Protein AF-A0A1A6GD52-F1 (afdb_monomer_lite)

Radius of gyration: 13.11 Å; chains: 1; bounding box: 26×24×34 Å

Secondary structure (DSSP, 8-state):
-GGGHHHHHHHHHHH-TTSPPP-EEEEE-TT-GGG--S-HHHHHHHHHHHT-EEEEE-TTTT-

InterPro domains:
  IPR001806 Small GTPase [PF00071] (1-62)
  IPR001806 Small GTPase [PS51421] (1-63)
  IPR027417 P-loop containing nucleoside triphosphate hydrolase [G3DSA:3.40.50.300] (1-63)
  IPR027417 P-loop containing nucleoside triphosphate hydrolase [SSF52540] (1-61)
  IPR050209 Membrane trafficking Rab GTPases [PTHR47979] (1-62)

pLDDT: mean 92.41, std 5.64, range [77.62, 97.75]

Sequence (63 aa):
SFQNVHEWLEETKVHIQPYQIVFVLVGHKCDLDTQRQVTCHEAEKLVAAYGMKYIETSARDAI

Organism: Neotoma lepida (NCBI:txid56216)

Structure (mmCIF, N/CA/C/O backbone):
data_AF-A0A1A6GD52-F1
#
_entry.id   AF-A0A1A6GD52-F1
#
loop_
_atom_site.group_PDB
_atom_site.id
_atom_site.type_symbol
_atom_site.label_atom_id
_atom_site.label_alt_id
_atom_site.label_comp_id
_atom_site.label_asym_id
_atom_site.label_entity_id
_atom_site.label_seq_id
_atom_site.pdbx_PDB_ins_code
_atom_site.Cartn_x
_atom_site.Cartn_y
_atom_site.Cartn_z
_atom_site.occupancy
_atom_site.B_iso_or_equiv
_atom_site.auth_seq_id
_atom_site.auth_comp_id
_atom_site.auth_asym_id
_atom_site.auth_atom_id
_atom_site.pdbx_PDB_model_num
ATOM 1 N N . SER A 1 1 ? 8.293 6.472 5.053 1.00 79.88 1 SER A N 1
ATOM 2 C CA . SER A 1 1 ? 8.105 5.312 4.148 1.00 79.88 1 SER A CA 1
ATOM 3 C C . SER A 1 1 ? 7.184 4.308 4.839 1.00 79.88 1 SER A C 1
ATOM 5 O O . SER A 1 1 ? 6.731 4.615 5.934 1.00 79.88 1 SER A O 1
ATOM 7 N N . PHE A 1 2 ? 6.861 3.161 4.228 1.00 94.12 2 PHE A N 1
ATOM 8 C CA . PHE A 1 2 ? 5.812 2.238 4.703 1.00 94.12 2 PHE A CA 1
ATOM 9 C C . PHE A 1 2 ? 5.874 1.877 6.201 1.00 94.12 2 PHE A C 1
ATOM 11 O O . PHE A 1 2 ? 4.848 1.912 6.869 1.00 94.12 2 PHE A O 1
ATOM 18 N N . GLN A 1 3 ? 7.068 1.641 6.757 1.00 94.25 3 GLN A N 1
ATOM 19 C CA . GLN A 1 3 ? 7.253 1.329 8.185 1.00 94.25 3 GLN A CA 1
ATOM 20 C C . GLN A 1 3 ? 6.748 2.433 9.127 1.00 94.25 3 GLN A C 1
ATOM 22 O O . GLN A 1 3 ? 6.226 2.139 10.197 1.00 94.25 3 GLN A O 1
ATOM 27 N N . ASN A 1 4 ? 6.828 3.696 8.706 1.00 95.06 4 ASN A N 1
ATOM 28 C CA . ASN A 1 4 ? 6.439 4.830 9.540 1.00 95.06 4 ASN A CA 1
ATOM 29 C C . ASN A 1 4 ? 4.925 5.073 9.504 1.00 95.06 4 ASN A C 1
ATOM 31 O O . ASN A 1 4 ? 4.427 5.847 10.306 1.00 95.06 4 ASN A O 1
ATOM 35 N N . VAL A 1 5 ? 4.165 4.441 8.599 1.00 94.19 5 VAL A N 1
ATOM 36 C CA . VAL A 1 5 ? 2.722 4.712 8.441 1.00 94.19 5 VAL A CA 1
ATOM 37 C C . VAL A 1 5 ? 1.967 4.550 9.764 1.00 94.19 5 VAL A C 1
ATOM 39 O O . VAL A 1 5 ? 1.069 5.335 10.046 1.00 94.19 5 VAL A O 1
ATOM 42 N N . HIS A 1 6 ? 2.363 3.584 10.597 1.00 90.88 6 HIS A N 1
ATOM 43 C CA . HIS A 1 6 ? 1.789 3.410 11.930 1.00 90.88 6 HIS A CA 1
ATOM 44 C C . HIS A 1 6 ? 1.944 4.664 12.804 1.00 90.88 6 HIS A C 1
ATOM 46 O O . HIS A 1 6 ? 0.954 5.157 13.337 1.00 90.88 6 HIS A O 1
ATOM 52 N N . GLU A 1 7 ? 3.157 5.210 12.898 1.00 92.88 7 GLU A N 1
ATOM 53 C CA . GLU A 1 7 ? 3.447 6.397 13.712 1.00 92.88 7 GLU A CA 1
ATOM 54 C C . GLU A 1 7 ? 2.631 7.608 13.244 1.00 92.88 7 GLU A C 1
ATOM 56 O O . GLU A 1 7 ? 2.066 8.327 14.062 1.00 92.88 7 GLU A O 1
ATOM 61 N N . TRP A 1 8 ? 2.486 7.785 11.928 1.00 92.19 8 TRP A N 1
ATOM 62 C CA . TRP A 1 8 ? 1.739 8.903 11.341 1.00 92.19 8 TRP A CA 1
ATOM 63 C C . TRP A 1 8 ? 0.237 8.802 11.635 1.00 92.19 8 TRP A C 1
ATOM 65 O O . TRP A 1 8 ? -0.429 9.809 11.891 1.00 92.19 8 TRP A O 1
ATOM 75 N N . LEU A 1 9 ? -0.314 7.583 11.626 1.00 89.50 9 LEU A N 1
ATOM 76 C CA . LEU A 1 9 ? -1.709 7.347 12.002 1.00 89.50 9 LEU A CA 1
ATOM 77 C C . LEU A 1 9 ? -1.949 7.666 13.479 1.00 89.50 9 LEU A C 1
ATOM 79 O O . LEU A 1 9 ? -2.942 8.321 13.798 1.00 89.50 9 LEU A O 1
ATOM 83 N N . GLU A 1 10 ? -1.056 7.233 14.369 1.00 88.69 10 GLU A N 1
ATOM 84 C CA . GLU A 1 10 ? -1.174 7.516 15.803 1.00 88.69 10 GLU A CA 1
ATOM 85 C C . GLU A 1 10 ? -1.019 9.010 16.107 1.00 88.69 10 GLU A C 1
ATOM 87 O O . GLU A 1 10 ? -1.842 9.573 16.831 1.00 88.69 10 GLU A O 1
ATOM 92 N N . GLU A 1 11 ? -0.048 9.686 15.488 1.00 89.62 11 GLU A N 1
ATOM 93 C CA . GLU A 1 11 ? 0.136 11.135 15.630 1.00 89.62 11 GLU A CA 1
ATOM 94 C C . GLU A 1 11 ? -1.123 11.902 15.205 1.00 89.62 11 GLU A C 1
ATOM 96 O O . GLU A 1 11 ? -1.569 12.822 15.897 1.00 89.62 11 GLU A O 1
ATOM 101 N N . THR A 1 12 ? -1.754 11.492 14.102 1.00 86.88 12 THR A N 1
ATOM 102 C CA . THR A 1 12 ? -2.942 12.189 13.607 1.00 86.88 12 THR A CA 1
ATOM 103 C C . THR A 1 12 ? -4.140 12.000 14.541 1.00 86.88 12 THR A C 1
ATOM 105 O O . THR A 1 12 ? -4.868 12.959 14.783 1.00 86.88 12 THR A O 1
ATOM 108 N N . LYS A 1 13 ? -4.329 10.816 15.145 1.00 82.75 13 LYS A N 1
ATOM 109 C CA . LYS A 1 13 ? -5.442 10.547 16.084 1.00 82.75 13 LYS A CA 1
ATOM 110 C C . LYS A 1 13 ? -5.466 11.482 17.297 1.00 82.75 13 LYS A C 1
ATOM 112 O O . LYS A 1 13 ? -6.548 11.780 17.803 1.00 82.75 13 LYS A O 1
ATOM 117 N N . VAL A 1 14 ? -4.303 11.952 17.753 1.00 84.94 14 VAL A N 1
ATOM 118 C CA . VAL A 1 14 ? -4.185 12.847 18.919 1.00 84.94 14 VAL A CA 1
ATOM 119 C C . VAL A 1 14 ? -4.695 14.262 18.616 1.00 84.94 14 VAL A C 1
ATOM 121 O O . VAL A 1 14 ? -5.212 14.932 19.506 1.00 84.94 14 VAL A O 1
ATOM 124 N N . HIS A 1 15 ? -4.612 14.712 17.362 1.00 82.44 15 HIS A N 1
ATOM 125 C CA . HIS A 1 15 ? -4.824 16.119 16.995 1.00 82.44 15 HIS A CA 1
ATOM 126 C C . HIS A 1 15 ? -6.209 16.436 16.410 1.00 82.44 15 HIS A C 1
ATOM 128 O O . HIS A 1 15 ? -6.489 17.590 16.094 1.00 82.44 15 HIS A O 1
ATOM 134 N N . ILE A 1 16 ? -7.070 15.432 16.229 1.00 83.62 16 ILE A N 1
ATOM 135 C CA . ILE A 1 16 ? -8.239 15.537 15.330 1.00 83.62 16 ILE A CA 1
ATOM 136 C C . ILE A 1 16 ? -9.589 15.442 16.043 1.00 83.62 16 ILE A C 1
ATOM 138 O O . ILE A 1 16 ? -10.637 15.485 15.402 1.00 83.62 16 ILE A O 1
ATOM 142 N N . GLN A 1 17 ? -9.580 15.359 17.374 1.00 78.50 17 GLN A N 1
ATOM 143 C CA . GLN A 1 17 ? -10.800 15.397 18.177 1.00 78.50 17 GLN A CA 1
ATOM 144 C C . GLN A 1 17 ? -11.542 16.734 17.978 1.00 78.50 17 GLN A C 1
ATOM 146 O O . GLN A 1 17 ? -10.900 17.786 17.964 1.00 78.50 17 GLN A O 1
ATOM 151 N N . PRO A 1 18 ? -12.884 16.733 17.849 1.00 82.94 18 PRO A N 1
ATOM 152 C CA . PRO A 1 18 ? -13.806 15.599 18.003 1.00 82.94 18 PRO A CA 1
ATOM 153 C C . PRO A 1 18 ? -14.160 14.871 16.687 1.00 82.94 18 PRO A C 1
ATOM 155 O O . PRO A 1 18 ? -15.087 14.062 16.669 1.00 82.94 18 PRO A O 1
ATOM 158 N N . TYR A 1 19 ? -13.501 15.181 15.569 1.00 83.62 19 TYR A N 1
ATOM 159 C CA . TYR A 1 19 ? -13.907 14.696 14.249 1.00 83.62 19 TYR A CA 1
ATOM 160 C C . TYR A 1 19 ? -13.273 13.349 13.894 1.00 83.62 19 TYR A C 1
ATOM 162 O O . TYR A 1 19 ? -12.107 13.077 14.175 1.00 83.62 19 TYR A O 1
ATOM 170 N N . GLN A 1 20 ? -14.044 12.510 13.203 1.00 78.25 20 GLN A N 1
ATOM 171 C CA . GLN A 1 20 ? -13.533 11.278 12.615 1.00 78.25 20 GLN A CA 1
ATOM 172 C C . GLN A 1 20 ? -12.927 11.572 11.239 1.00 78.25 20 GLN A C 1
ATOM 174 O O . GLN A 1 20 ? -13.625 12.042 10.339 1.00 78.25 20 GLN A O 1
ATOM 179 N N . ILE A 1 21 ? -11.639 11.272 11.061 1.00 85.19 21 ILE A N 1
ATOM 180 C CA . ILE A 1 21 ? -10.967 11.378 9.761 1.00 85.19 21 ILE A CA 1
ATOM 181 C C . ILE A 1 21 ? -11.079 10.059 9.005 1.00 85.19 21 ILE A C 1
ATOM 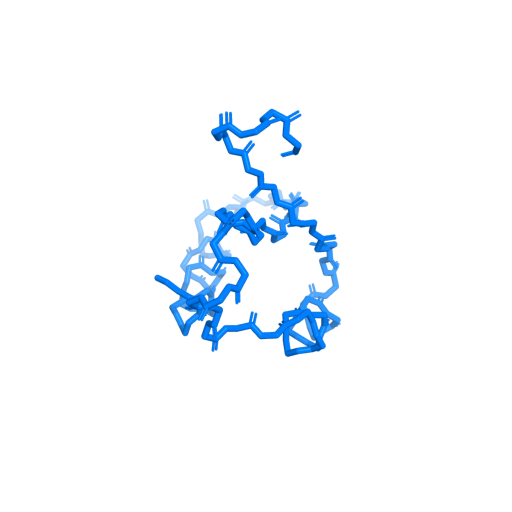183 O O . ILE A 1 21 ? -10.854 8.980 9.555 1.00 85.19 21 ILE A O 1
ATOM 187 N N . VAL A 1 22 ? -11.396 10.166 7.717 1.00 87.62 22 VAL A N 1
ATOM 188 C CA . VAL A 1 22 ? -11.340 9.053 6.772 1.00 87.62 22 VAL A CA 1
ATOM 189 C C . VAL A 1 22 ? -9.971 9.062 6.104 1.00 87.62 22 VAL A C 1
ATOM 191 O O . VAL A 1 22 ? -9.614 10.026 5.430 1.00 87.62 22 VAL A O 1
ATOM 194 N N . PHE A 1 23 ? -9.218 7.980 6.276 1.00 91.56 23 PHE A N 1
ATOM 195 C CA . PHE A 1 23 ? -7.900 7.817 5.672 1.00 91.56 23 PHE A CA 1
ATOM 196 C C . PHE A 1 23 ? -7.930 6.861 4.481 1.00 91.56 23 PHE A C 1
ATOM 198 O O . PHE A 1 23 ? -8.680 5.880 4.446 1.00 91.56 23 PHE A O 1
ATOM 205 N N . VAL A 1 24 ? -7.041 7.129 3.528 1.00 94.75 24 VAL A N 1
ATOM 206 C CA . VAL A 1 24 ? -6.683 6.224 2.435 1.00 94.75 24 VAL A CA 1
ATOM 207 C C . VAL A 1 24 ? -5.163 6.124 2.409 1.00 94.75 24 VAL A C 1
ATOM 209 O O . VAL A 1 24 ? -4.475 7.144 2.386 1.00 94.75 24 VAL A O 1
ATOM 212 N N . LEU A 1 25 ? -4.633 4.903 2.421 1.00 96.69 25 LEU A N 1
ATOM 213 C CA . LEU A 1 25 ? -3.210 4.658 2.232 1.00 96.69 25 LEU A CA 1
ATOM 214 C C . LEU A 1 25 ? -2.887 4.681 0.736 1.00 96.69 25 LEU A C 1
ATOM 216 O O . LEU A 1 25 ? -3.519 3.971 -0.046 1.00 96.69 25 LEU A O 1
ATOM 220 N N . VAL A 1 26 ? -1.878 5.461 0.353 1.00 97.25 26 VAL A N 1
ATOM 221 C CA . VAL A 1 26 ? -1.431 5.587 -1.038 1.00 97.25 26 VAL A CA 1
ATOM 222 C C . VAL A 1 26 ? -0.036 4.981 -1.193 1.00 97.25 26 VAL A C 1
ATOM 224 O O . VAL A 1 26 ? 0.949 5.510 -0.674 1.00 97.25 26 VAL A O 1
ATOM 227 N N . GLY A 1 27 ? 0.052 3.865 -1.915 1.00 97.00 2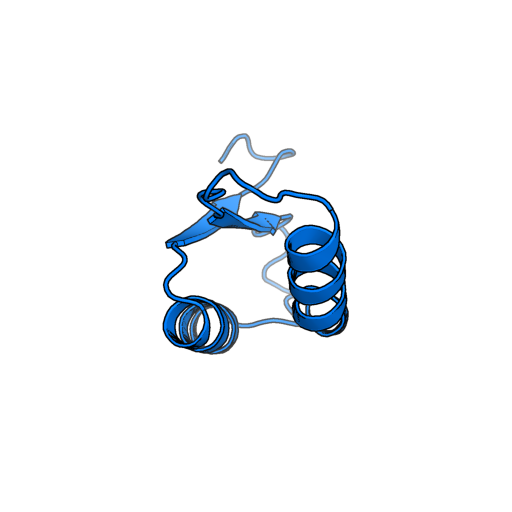7 GLY A N 1
ATOM 228 C CA . GLY A 1 27 ? 1.298 3.245 -2.360 1.00 97.00 27 GLY A CA 1
ATOM 229 C C . GLY A 1 27 ? 1.836 3.958 -3.595 1.00 97.00 27 GLY A C 1
ATOM 230 O O . GLY A 1 27 ? 1.540 3.571 -4.719 1.00 97.00 27 GLY A O 1
ATOM 231 N N . HIS A 1 28 ? 2.591 5.033 -3.390 1.00 96.81 28 HIS A N 1
ATOM 232 C CA . HIS A 1 28 ? 3.107 5.844 -4.491 1.00 96.81 28 HIS A CA 1
ATOM 233 C C . HIS A 1 28 ? 4.356 5.222 -5.146 1.00 96.81 28 HIS A C 1
ATOM 235 O O . HIS A 1 28 ? 5.146 4.554 -4.476 1.00 96.81 28 HIS A O 1
ATOM 241 N N . LYS A 1 29 ? 4.589 5.557 -6.422 1.00 96.88 29 LYS A N 1
ATOM 242 C CA . LYS A 1 29 ? 5.682 5.057 -7.279 1.00 96.88 29 LYS A CA 1
ATOM 243 C C . LYS A 1 29 ? 5.522 3.593 -7.698 1.00 96.88 29 LYS A C 1
ATOM 245 O O . LYS A 1 29 ? 6.515 2.873 -7.806 1.00 96.88 29 LYS A O 1
ATOM 250 N N . CYS A 1 30 ? 4.290 3.141 -7.933 1.00 96.31 30 CYS A N 1
ATOM 251 C CA . CYS A 1 30 ? 4.041 1.774 -8.410 1.00 96.31 30 CYS A CA 1
ATOM 252 C C . CYS A 1 30 ? 4.696 1.480 -9.774 1.00 96.31 30 CYS A C 1
ATOM 254 O O . CYS A 1 30 ? 4.943 0.328 -10.113 1.00 96.31 30 CYS A O 1
ATOM 256 N N . ASP A 1 31 ? 5.075 2.527 -10.507 1.00 97.00 31 ASP A N 1
ATOM 257 C CA . ASP A 1 31 ? 5.842 2.479 -11.749 1.00 97.00 31 ASP A CA 1
ATOM 258 C C . ASP A 1 31 ? 7.292 1.968 -11.605 1.00 97.00 31 ASP A C 1
ATOM 260 O O . ASP A 1 31 ? 7.945 1.649 -12.602 1.00 97.00 31 ASP A O 1
ATOM 264 N N . LEU A 1 32 ? 7.807 1.881 -10.373 1.00 96.31 32 LEU A N 1
ATOM 265 C CA . LEU A 1 32 ? 9.117 1.312 -10.042 1.00 96.31 32 LEU A CA 1
ATOM 266 C C . LEU A 1 32 ? 8.998 -0.142 -9.558 1.00 96.31 32 LEU A C 1
ATOM 268 O O . LEU A 1 32 ? 9.629 -0.521 -8.571 1.00 96.31 32 LEU A O 1
ATOM 272 N N . ASP A 1 33 ? 8.201 -0.965 -10.241 1.00 94.62 33 ASP A N 1
ATOM 273 C CA . ASP A 1 33 ? 7.881 -2.332 -9.803 1.00 94.62 33 ASP A CA 1
ATOM 274 C C . ASP A 1 33 ? 9.124 -3.219 -9.595 1.00 94.62 33 ASP A C 1
ATOM 276 O O . ASP A 1 33 ? 9.224 -3.948 -8.611 1.00 94.62 33 ASP A O 1
ATOM 280 N N . THR A 1 34 ? 10.154 -3.071 -10.433 1.00 96.94 34 THR A N 1
ATOM 281 C CA . THR A 1 34 ? 11.422 -3.813 -10.281 1.00 96.94 34 THR A CA 1
ATOM 282 C C . THR A 1 34 ? 12.224 -3.423 -9.034 1.00 96.94 34 THR A C 1
ATOM 284 O O . THR A 1 34 ? 13.128 -4.152 -8.634 1.00 96.94 34 THR A O 1
ATOM 287 N N . GLN A 1 35 ? 11.909 -2.283 -8.413 1.00 97.31 35 GLN A N 1
ATOM 288 C CA . GLN A 1 35 ? 12.518 -1.793 -7.173 1.00 97.31 35 GLN A CA 1
ATOM 289 C C . GLN A 1 35 ? 11.560 -1.898 -5.977 1.00 97.31 35 GLN A C 1
ATOM 291 O O . GLN A 1 35 ? 11.863 -1.377 -4.899 1.00 97.31 35 GLN A O 1
ATOM 296 N N . ARG A 1 36 ? 10.408 -2.560 -6.145 1.00 97.25 36 ARG A N 1
ATOM 297 C CA . ARG A 1 36 ? 9.381 -2.706 -5.115 1.00 97.25 36 ARG A CA 1
ATOM 298 C C . ARG A 1 36 ? 9.957 -3.344 -3.849 1.00 97.25 36 ARG A C 1
ATOM 300 O O . ARG A 1 36 ? 10.497 -4.443 -3.876 1.00 97.25 36 ARG A O 1
ATOM 307 N N . GLN A 1 37 ? 9.798 -2.641 -2.728 1.00 97.62 37 GLN A N 1
ATOM 308 C CA . GLN A 1 37 ? 10.159 -3.121 -1.383 1.00 97.62 37 GLN A CA 1
ATOM 309 C C . GLN A 1 37 ? 8.935 -3.450 -0.524 1.00 97.62 37 GLN A C 1
ATOM 311 O O . GLN A 1 37 ? 9.077 -4.002 0.558 1.00 97.62 37 GLN A O 1
ATOM 316 N N . VAL A 1 38 ? 7.748 -3.058 -0.994 1.00 97.38 38 VAL A N 1
ATOM 317 C CA . VAL A 1 38 ? 6.473 -3.218 -0.298 1.00 97.38 38 VAL A CA 1
ATOM 318 C C . VAL A 1 38 ? 5.487 -3.811 -1.295 1.00 97.38 38 VAL A C 1
ATOM 320 O O . VAL A 1 38 ? 5.172 -3.219 -2.329 1.00 97.38 38 VAL A O 1
ATOM 323 N N . THR A 1 39 ? 5.058 -5.026 -1.016 1.00 96.88 39 THR A N 1
ATOM 324 C CA . THR A 1 39 ? 4.045 -5.773 -1.750 1.00 96.88 39 THR A CA 1
ATOM 325 C C . THR A 1 39 ? 2.655 -5.163 -1.558 1.00 96.88 39 THR A C 1
ATOM 327 O O . THR A 1 39 ? 2.370 -4.483 -0.575 1.00 96.88 39 THR A O 1
ATOM 330 N N . CYS A 1 40 ? 1.745 -5.436 -2.490 1.00 95.38 40 CYS A N 1
ATOM 331 C CA . CYS A 1 40 ? 0.347 -5.041 -2.312 1.00 95.38 40 CYS A CA 1
ATOM 332 C C . CYS A 1 40 ? -0.262 -5.732 -1.075 1.00 95.38 40 CYS A C 1
ATOM 334 O O . CYS A 1 40 ? -0.902 -5.091 -0.247 1.00 95.38 40 CYS A O 1
ATOM 336 N N . HIS A 1 41 ? 0.039 -7.020 -0.877 1.00 96.56 41 HIS A N 1
ATOM 337 C CA . HIS A 1 41 ? -0.515 -7.815 0.219 1.00 96.56 41 HIS A CA 1
ATOM 338 C C . HIS A 1 41 ? -0.167 -7.273 1.616 1.00 96.56 41 HIS A C 1
ATOM 340 O O . HIS A 1 41 ? -1.019 -7.244 2.504 1.00 96.56 41 HIS A O 1
ATOM 346 N N . GLU A 1 42 ? 1.075 -6.834 1.845 1.00 96.31 42 GLU A N 1
ATOM 347 C CA . GLU A 1 42 ? 1.447 -6.268 3.148 1.00 96.31 42 GLU A CA 1
ATOM 348 C C . GLU A 1 42 ? 0.767 -4.916 3.407 1.00 96.31 42 GLU A C 1
ATOM 350 O O . GLU A 1 42 ? 0.349 -4.648 4.537 1.00 96.31 42 GLU A O 1
ATOM 355 N N . ALA A 1 43 ? 0.584 -4.096 2.368 1.00 96.25 43 ALA A N 1
ATOM 356 C CA . ALA A 1 43 ? -0.134 -2.833 2.470 1.00 96.25 43 ALA A CA 1
ATOM 357 C C . ALA A 1 43 ? -1.635 -3.046 2.713 1.00 96.25 43 ALA A C 1
ATOM 359 O O . ALA A 1 43 ? -2.214 -2.391 3.581 1.00 96.25 43 ALA A O 1
ATOM 360 N N . GLU A 1 44 ? -2.248 -4.015 2.028 1.00 95.94 44 GLU A N 1
ATOM 361 C CA . GLU A 1 44 ? -3.631 -4.446 2.257 1.00 95.94 44 GLU A CA 1
ATOM 362 C C . GLU A 1 44 ? -3.843 -4.933 3.693 1.00 95.94 44 GLU A C 1
ATOM 364 O O . GLU A 1 44 ? -4.796 -4.532 4.364 1.00 95.94 44 GLU A O 1
ATOM 369 N N . LYS A 1 45 ? -2.916 -5.750 4.206 1.00 96.25 45 LYS A N 1
ATOM 370 C CA . LYS A 1 45 ? -2.952 -6.221 5.593 1.00 96.25 45 LYS A CA 1
ATOM 371 C C . LYS A 1 45 ? -2.882 -5.061 6.586 1.00 96.25 45 LYS A C 1
ATOM 373 O O . LYS A 1 45 ? -3.591 -5.082 7.593 1.00 96.25 45 LYS A O 1
ATOM 378 N N . LEU A 1 46 ? -2.054 -4.052 6.306 1.00 94.44 46 LEU A N 1
ATOM 379 C CA . LEU A 1 46 ? -1.962 -2.857 7.138 1.00 94.44 46 LEU A CA 1
ATOM 380 C C . LEU A 1 46 ? -3.293 -2.098 7.144 1.00 94.44 46 LEU A C 1
ATOM 382 O O . LEU A 1 46 ? -3.841 -1.856 8.215 1.00 94.44 46 LEU A O 1
ATOM 386 N N . VAL A 1 47 ? -3.854 -1.756 5.981 1.00 94.81 47 VAL A N 1
ATOM 387 C CA . VAL A 1 47 ? -5.103 -0.975 5.937 1.00 94.81 47 VAL A CA 1
ATOM 388 C C . VAL A 1 47 ? -6.295 -1.723 6.521 1.00 94.81 47 VAL A C 1
ATOM 390 O O . VAL A 1 47 ? -7.138 -1.087 7.151 1.00 94.81 47 VAL A O 1
ATOM 393 N N . ALA A 1 48 ? -6.337 -3.053 6.402 1.00 94.44 48 ALA A N 1
ATOM 394 C CA . ALA A 1 48 ? -7.361 -3.879 7.034 1.00 94.44 48 ALA A CA 1
ATOM 395 C C . ALA A 1 48 ? -7.332 -3.752 8.567 1.00 94.44 48 ALA A C 1
ATOM 397 O O . ALA A 1 48 ? -8.388 -3.657 9.189 1.00 94.44 48 ALA A O 1
ATOM 398 N N . ALA A 1 49 ? -6.143 -3.672 9.176 1.00 92.38 49 ALA A N 1
ATOM 399 C CA . ALA A 1 49 ? -5.995 -3.490 10.622 1.00 92.38 49 ALA A CA 1
ATOM 400 C C . ALA A 1 49 ? -6.493 -2.118 11.118 1.00 92.38 49 ALA A C 1
ATOM 402 O O . ALA A 1 49 ? -6.923 -2.001 12.263 1.00 92.38 49 ALA A O 1
ATOM 403 N N . TYR A 1 50 ? -6.467 -1.093 10.260 1.00 90.00 50 TYR A N 1
ATOM 404 C CA . TYR A 1 50 ? -6.923 0.266 10.586 1.00 90.00 50 TYR A CA 1
ATOM 405 C C . TYR A 1 50 ? -8.302 0.620 10.011 1.00 90.00 50 TYR A C 1
ATOM 407 O O . TYR A 1 50 ? -8.774 1.734 10.224 1.00 90.00 50 TYR A O 1
ATOM 415 N N . GLY A 1 51 ? -8.948 -0.286 9.270 1.00 91.31 51 GLY A N 1
ATOM 416 C CA . GLY A 1 51 ? -10.221 -0.009 8.595 1.00 91.31 51 GLY A CA 1
ATOM 417 C C . GLY A 1 51 ? -10.123 1.054 7.492 1.00 91.31 51 GLY A C 1
ATOM 418 O O . GLY A 1 51 ? -11.067 1.812 7.281 1.00 91.31 51 GLY A O 1
ATOM 419 N N . MET A 1 52 ? -8.981 1.138 6.807 1.00 94.25 52 MET A N 1
ATOM 420 C CA . MET A 1 52 ? -8.722 2.101 5.730 1.00 94.25 52 MET A CA 1
ATOM 421 C C . MET A 1 52 ? -8.803 1.441 4.348 1.00 94.25 52 MET A C 1
ATOM 423 O O . MET A 1 52 ? -8.825 0.217 4.221 1.00 94.25 52 MET A O 1
ATOM 427 N N . LYS A 1 53 ? -8.803 2.258 3.290 1.00 94.50 53 LYS A N 1
ATOM 428 C CA . LYS A 1 53 ? -8.624 1.783 1.907 1.00 94.50 53 LYS A CA 1
ATOM 429 C C . LYS A 1 53 ? -7.169 1.923 1.467 1.00 94.50 53 LYS A C 1
ATOM 431 O O . LYS A 1 53 ? -6.458 2.785 1.981 1.00 94.50 53 LYS A O 1
ATOM 436 N N . TYR A 1 54 ? -6.760 1.111 0.498 1.00 97.06 54 TYR A N 1
ATOM 437 C CA . TYR A 1 54 ? -5.446 1.171 -0.139 1.00 97.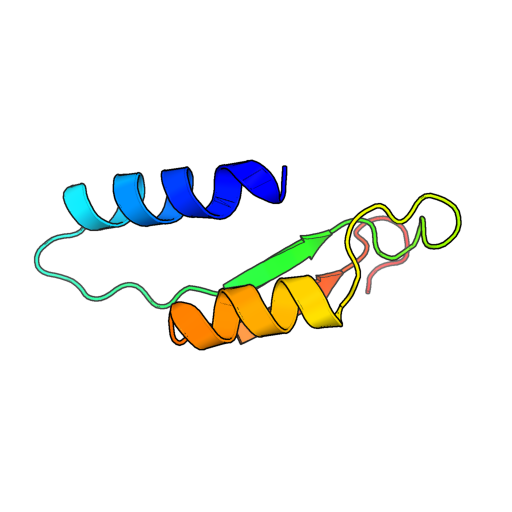06 54 TYR A CA 1
ATOM 438 C C . TYR A 1 54 ? -5.586 1.405 -1.646 1.00 97.06 54 TYR A C 1
ATOM 440 O O . TYR A 1 54 ? -6.498 0.862 -2.269 1.00 97.06 54 TYR A O 1
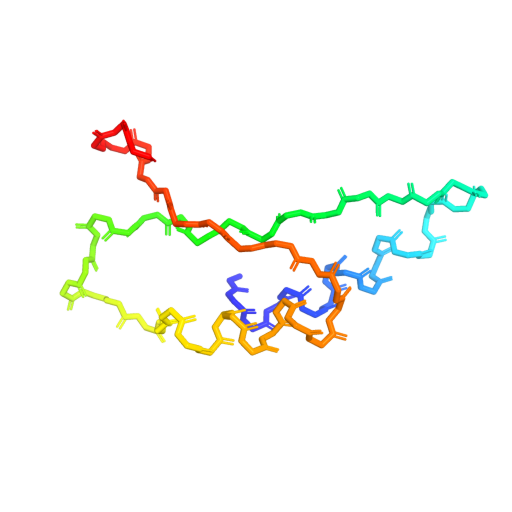ATOM 448 N N . ILE A 1 55 ? -4.695 2.217 -2.214 1.00 97.25 55 ILE A N 1
ATOM 449 C CA . ILE A 1 55 ? -4.553 2.429 -3.658 1.00 97.25 55 ILE A CA 1
ATOM 450 C C . ILE A 1 55 ? -3.073 2.588 -4.010 1.00 97.25 55 ILE A C 1
ATOM 452 O O . ILE A 1 55 ? -2.316 3.197 -3.254 1.00 97.25 55 ILE A O 1
ATOM 456 N N . GLU A 1 56 ? -2.66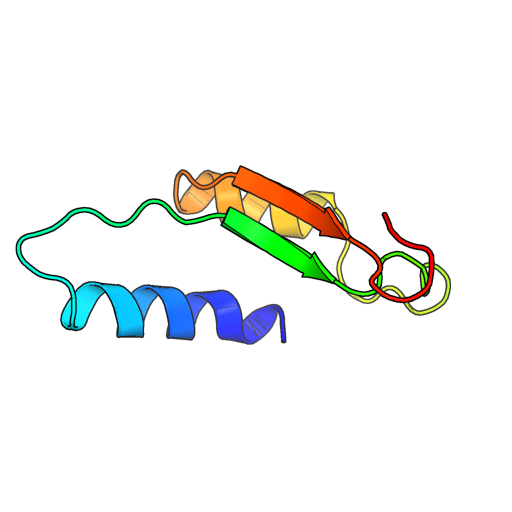4 2.065 -5.161 1.00 97.44 56 GLU A N 1
ATOM 457 C CA . GLU A 1 56 ? -1.341 2.310 -5.736 1.00 97.44 56 GLU A CA 1
ATOM 458 C C . GLU A 1 56 ? -1.416 3.387 -6.815 1.00 97.44 56 GLU A C 1
ATOM 460 O O . GLU A 1 56 ? -2.351 3.384 -7.611 1.00 97.44 56 GLU A O 1
ATOM 465 N N . THR A 1 57 ? -0.443 4.299 -6.837 1.00 97.75 57 THR A N 1
ATOM 466 C CA . THR A 1 57 ? -0.409 5.422 -7.786 1.00 97.75 57 THR A CA 1
ATOM 467 C C . THR A 1 57 ? 0.995 5.682 -8.327 1.00 97.75 57 THR A C 1
ATOM 469 O O . THR A 1 57 ? 2.012 5.405 -7.676 1.00 97.75 57 THR A O 1
ATOM 472 N N . SER A 1 58 ? 1.061 6.279 -9.513 1.00 97.50 58 SER A N 1
ATOM 473 C CA . SER A 1 58 ? 2.269 6.831 -10.111 1.00 97.50 58 SER A CA 1
ATOM 474 C C . SER A 1 58 ? 2.006 8.243 -10.614 1.00 97.50 58 SER A C 1
ATOM 476 O O . SER A 1 58 ? 1.316 8.453 -11.611 1.00 97.50 58 SER A O 1
ATOM 478 N N . ALA A 1 59 ? 2.652 9.228 -9.987 1.00 96.44 59 ALA A N 1
ATOM 479 C CA . ALA A 1 59 ? 2.668 10.582 -10.530 1.00 96.44 59 ALA A CA 1
ATOM 480 C C . ALA A 1 59 ? 3.397 10.673 -11.886 1.00 96.44 59 ALA A C 1
ATOM 482 O O . ALA A 1 59 ? 3.119 11.592 -12.652 1.00 96.44 59 ALA A O 1
ATOM 483 N N . ARG A 1 60 ? 4.329 9.752 -12.185 1.00 95.88 60 ARG A N 1
ATOM 484 C CA . ARG A 1 60 ? 5.080 9.736 -1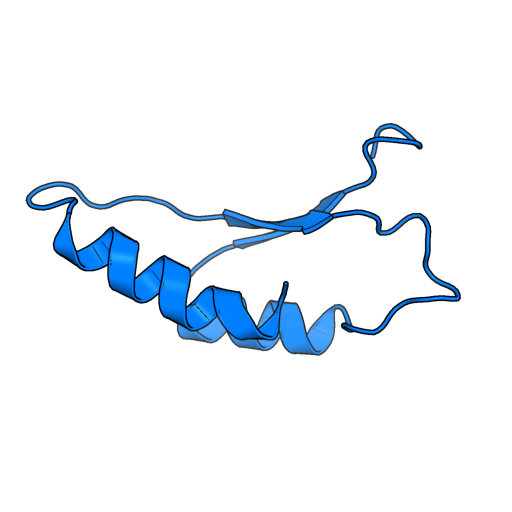3.452 1.00 95.88 60 ARG A CA 1
ATOM 485 C C . ARG A 1 60 ? 4.204 9.262 -14.605 1.00 95.88 60 ARG A C 1
ATOM 487 O O . ARG A 1 60 ? 4.172 9.909 -15.646 1.00 95.88 60 ARG A O 1
ATOM 494 N N . ASP A 1 61 ? 3.507 8.153 -14.387 1.00 95.50 61 ASP A N 1
ATOM 495 C CA . ASP A 1 61 ? 2.741 7.471 -15.430 1.00 95.50 61 ASP A CA 1
ATOM 496 C C . ASP A 1 61 ? 1.257 7.898 -15.424 1.00 95.50 61 ASP A C 1
ATOM 498 O O . ASP A 1 61 ? 0.486 7.461 -16.273 1.00 95.50 61 ASP A O 1
ATOM 502 N N . ALA A 1 62 ? 0.883 8.806 -14.509 1.00 89.69 62 ALA A N 1
ATOM 503 C CA . ALA A 1 62 ? -0.466 9.341 -14.307 1.00 89.69 62 ALA A CA 1
ATOM 504 C C . ALA A 1 62 ? -1.513 8.246 -14.031 1.00 89.69 62 ALA A C 1
ATOM 506 O O . ALA A 1 62 ? -2.558 8.184 -14.683 1.00 89.69 62 ALA A O 1
ATOM 507 N N . ILE A 1 63 ? -1.205 7.400 -13.042 1.00 77.62 63 ILE A N 1
ATOM 508 C CA . ILE A 1 63 ? -2.024 6.272 -12.561 1.00 77.62 63 ILE A CA 1
ATOM 509 C C . ILE A 1 63 ? -2.360 6.473 -11.085 1.00 77.62 63 ILE A C 1
ATOM 511 O O . ILE A 1 63 ? -1.466 6.940 -10.340 1.00 77.62 63 ILE A O 1
#

Foldseek 3Di:
DVVCVVVVVVVVVVPDPPDDDADEAEAEPVVVVVPDPDDPVNVVVVCVVVVHHYDYDYPVVGD